Protein AF-A0A8S2GBT3-F1 (afdb_monomer_lite)

Foldseek 3Di:
DDDDPPDPPPPPFPKKKKKKKAQQPDPLSVVLVVLCVVQVWDFPDDDDRITITMDTDRPVDDPDDDPVSVVSQVVCVVVVRMDMDID

Organism: NCBI:txid1234261

Secondary structure (DSSP, 8-state):
--------------EEEEEEEEE-SSHHHHHHHHHHHHTTPEEEEEETTEEEEEEEEETTS-----HHHHHHHHHHHHTTSEEEEE-

Radius of gyration: 18.04 Å; chains: 1; bounding box: 50×36×52 Å

Sequence (87 aa):
RKQMASLPTESLYHVAMIHWTINMGMEPASKALALFIRHGCQIQSTVSDTVTVVHTLVHSQGFSLSKEDESMLQELRASGHLSILIA

Structure (mmCIF, N/CA/C/O backbone):
data_AF-A0A8S2GBT3-F1
#
_entry.id   AF-A0A8S2GBT3-F1
#
loop_
_atom_site.group_PDB
_atom_site.id
_atom_site.type_symbol
_atom_site.label_atom_id
_atom_site.label_alt_id
_atom_site.label_comp_id
_atom_site.label_asym_id
_atom_site.label_entity_id
_atom_site.label_seq_id
_atom_site.pdbx_PDB_ins_code
_atom_site.Cartn_x
_atom_site.Cartn_y
_atom_site.Cartn_z
_atom_site.occupancy
_atom_site.B_iso_or_equiv
_atom_site.auth_seq_id
_atom_site.auth_comp_id
_atom_site.auth_asym_id
_atom_site.auth_atom_id
_atom_site.pdbx_PDB_model_num
ATOM 1 N N . ARG A 1 1 ? 34.847 -23.904 -38.572 1.00 47.16 1 ARG A N 1
ATOM 2 C CA . ARG A 1 1 ? 34.155 -22.628 -38.269 1.00 47.16 1 ARG A CA 1
ATOM 3 C C . ARG A 1 1 ? 32.718 -22.959 -37.869 1.00 47.16 1 ARG A C 1
ATOM 5 O O . ARG A 1 1 ? 31.918 -23.230 -38.749 1.00 47.16 1 ARG A O 1
ATOM 12 N N . LYS A 1 2 ? 32.422 -23.052 -36.568 1.00 44.03 2 LYS A N 1
ATOM 13 C CA . LYS A 1 2 ? 31.051 -23.150 -36.041 1.00 44.03 2 LYS A CA 1
ATOM 14 C C . LYS A 1 2 ? 30.785 -21.862 -35.266 1.00 44.03 2 LYS A C 1
ATOM 16 O O . LYS A 1 2 ? 31.641 -21.446 -34.491 1.00 44.03 2 LYS A O 1
ATOM 21 N N . GLN A 1 3 ? 29.668 -21.214 -35.577 1.00 47.97 3 GLN A N 1
ATOM 22 C CA . GLN A 1 3 ? 29.191 -20.001 -34.922 1.00 47.97 3 GLN A CA 1
ATOM 23 C C . GLN A 1 3 ? 29.043 -20.240 -33.416 1.00 47.97 3 GLN A C 1
ATOM 25 O O . GLN A 1 3 ? 28.438 -21.228 -33.008 1.00 47.97 3 GLN A O 1
ATOM 30 N N . MET A 1 4 ? 29.532 -19.307 -32.606 1.00 38.81 4 MET A N 1
ATOM 31 C CA . MET A 1 4 ? 28.906 -18.998 -31.327 1.00 38.81 4 MET A CA 1
ATOM 32 C C . MET A 1 4 ? 28.347 -17.594 -31.487 1.00 38.81 4 MET A C 1
ATOM 34 O O . MET A 1 4 ? 29.095 -16.623 -31.565 1.00 38.81 4 MET A O 1
ATOM 38 N N . ALA A 1 5 ? 27.029 -17.511 -31.647 1.00 45.47 5 ALA A N 1
ATOM 39 C CA . ALA A 1 5 ? 26.323 -16.259 -31.477 1.00 45.47 5 ALA A CA 1
ATOM 40 C C . ALA A 1 5 ? 26.542 -15.827 -30.023 1.00 45.47 5 ALA A C 1
ATOM 42 O O . ALA A 1 5 ? 26.127 -16.526 -29.099 1.00 45.47 5 ALA A O 1
ATOM 43 N N . SER A 1 6 ? 27.224 -14.705 -29.816 1.00 49.06 6 SER A N 1
ATOM 44 C CA . SER A 1 6 ? 27.114 -13.976 -28.562 1.00 49.06 6 SER A CA 1
ATOM 45 C C . SER A 1 6 ? 25.683 -13.452 -28.501 1.00 49.06 6 SER A C 1
ATOM 47 O O . SER A 1 6 ? 25.347 -12.499 -29.208 1.00 49.06 6 SER A O 1
ATOM 49 N N . LEU A 1 7 ? 24.825 -14.112 -27.724 1.00 42.72 7 LEU A N 1
ATOM 50 C CA . LEU A 1 7 ? 23.562 -13.511 -27.314 1.00 42.72 7 LEU A CA 1
ATOM 51 C C . LEU A 1 7 ? 23.912 -12.173 -26.643 1.00 42.72 7 LEU A C 1
ATOM 53 O O . LEU A 1 7 ? 24.747 -12.174 -25.732 1.00 42.72 7 LEU A O 1
ATOM 57 N N . PRO A 1 8 ? 23.369 -11.033 -27.107 1.00 47.94 8 PRO A N 1
ATOM 58 C CA . PRO A 1 8 ? 23.501 -9.795 -26.362 1.00 47.94 8 PRO A CA 1
ATOM 59 C C . PRO A 1 8 ? 22.866 -10.045 -24.999 1.00 47.94 8 PRO A C 1
ATOM 61 O O . PRO A 1 8 ? 21.762 -10.580 -24.932 1.00 47.94 8 PRO A O 1
ATOM 64 N N . THR A 1 9 ? 23.604 -9.732 -23.937 1.00 48.59 9 THR A N 1
ATOM 65 C CA . THR A 1 9 ? 23.150 -9.775 -22.551 1.00 48.59 9 THR A CA 1
ATOM 66 C C . THR A 1 9 ? 21.776 -9.123 -22.491 1.00 48.59 9 THR A C 1
ATOM 68 O O . THR A 1 9 ? 21.673 -7.900 -22.575 1.00 48.59 9 THR A O 1
ATOM 71 N N . GLU A 1 10 ? 20.713 -9.928 -22.441 1.00 45.69 10 GLU A N 1
ATOM 72 C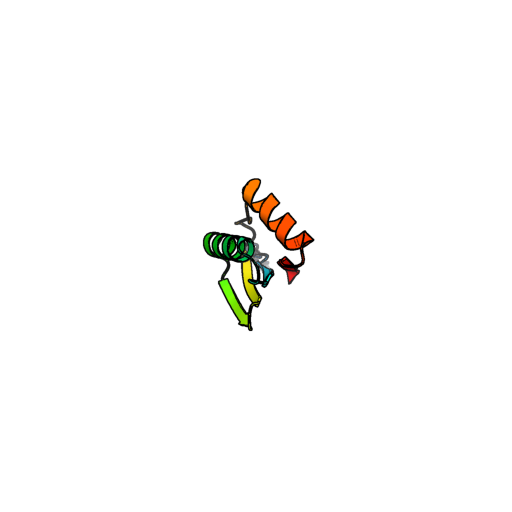 CA . GLU A 1 10 ? 19.382 -9.405 -22.192 1.00 45.69 10 GLU A CA 1
ATOM 73 C C . GLU A 1 10 ? 19.500 -8.677 -20.859 1.00 45.69 10 GLU A C 1
ATOM 75 O O . GLU A 1 10 ? 19.861 -9.278 -19.844 1.00 45.69 10 GLU A O 1
ATOM 80 N N . SER A 1 11 ? 19.290 -7.361 -20.870 1.00 45.69 11 SER A N 1
ATOM 81 C CA . SER A 1 11 ? 18.990 -6.616 -19.659 1.00 45.69 11 SER A CA 1
ATOM 82 C C . SER A 1 11 ? 17.737 -7.259 -19.082 1.00 45.69 11 SER A C 1
ATOM 84 O O . SER A 1 11 ? 16.623 -6.886 -19.436 1.00 45.69 11 SER A O 1
ATOM 86 N N . LEU A 1 12 ? 17.925 -8.297 -18.268 1.00 46.47 12 LEU A N 1
ATOM 87 C CA . LEU A 1 12 ? 16.883 -8.962 -17.512 1.00 46.47 12 LEU A CA 1
ATOM 88 C C . LEU A 1 12 ? 16.350 -7.903 -16.556 1.00 46.47 12 LEU A C 1
ATOM 90 O O . LEU A 1 12 ? 16.901 -7.677 -15.475 1.00 46.47 12 LEU A O 1
ATOM 94 N N . TYR A 1 13 ? 15.323 -7.186 -17.002 1.00 4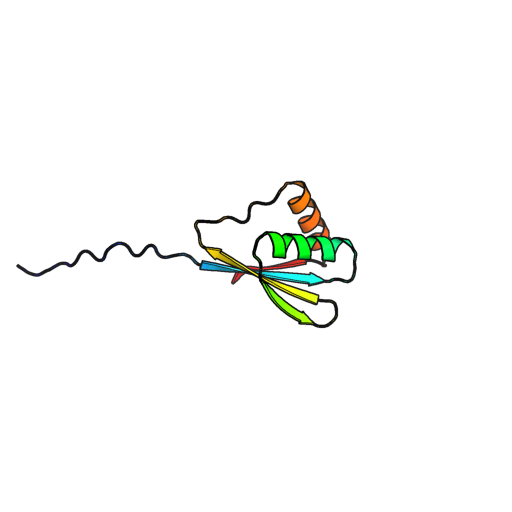9.50 13 TYR A N 1
ATOM 95 C CA . TYR A 1 13 ? 14.535 -6.324 -16.149 1.00 49.50 13 TYR A CA 1
ATOM 96 C C . TYR A 1 13 ? 13.979 -7.222 -15.047 1.00 49.50 13 TYR A C 1
ATOM 98 O O . TYR A 1 13 ? 13.072 -8.017 -15.276 1.00 49.50 13 TYR A O 1
ATOM 106 N N . HIS A 1 14 ? 14.568 -7.134 -13.858 1.00 54.66 14 HIS A N 1
ATOM 107 C CA . HIS A 1 14 ? 13.981 -7.729 -12.673 1.00 54.66 14 HIS A CA 1
ATOM 108 C C . HIS A 1 14 ? 12.802 -6.832 -12.318 1.00 54.66 14 HIS A C 1
ATOM 110 O O . HIS A 1 14 ? 12.979 -5.720 -11.818 1.00 54.66 14 HIS A O 1
ATOM 116 N N . VAL A 1 15 ? 11.614 -7.276 -12.713 1.00 60.50 15 VAL A N 1
ATOM 117 C CA . VAL A 1 15 ? 10.358 -6.624 -12.374 1.00 60.50 15 VAL A CA 1
ATOM 118 C C . VAL A 1 15 ? 9.905 -7.219 -11.048 1.00 60.50 15 VAL A C 1
ATOM 120 O O . VAL A 1 15 ? 9.595 -8.405 -10.994 1.00 60.50 15 VAL A O 1
ATOM 123 N N . ALA A 1 16 ? 9.903 -6.415 -9.987 1.00 66.44 16 ALA A N 1
ATOM 124 C CA . ALA A 1 16 ? 9.318 -6.802 -8.705 1.00 66.44 16 ALA A CA 1
ATOM 125 C C . ALA A 1 16 ? 7.961 -6.114 -8.550 1.00 66.44 16 ALA A C 1
ATOM 127 O O . ALA A 1 16 ? 7.828 -4.926 -8.858 1.00 66.44 16 ALA A O 1
ATOM 128 N N . MET A 1 17 ? 6.954 -6.844 -8.076 1.00 73.56 17 MET A N 1
ATOM 129 C CA . MET A 1 17 ? 5.624 -6.289 -7.855 1.00 73.56 17 MET A CA 1
ATOM 130 C C . MET A 1 17 ? 5.369 -6.168 -6.356 1.00 73.56 17 MET A C 1
ATOM 132 O O . MET A 1 17 ? 5.439 -7.141 -5.609 1.00 73.56 17 MET A O 1
ATOM 136 N N . ILE A 1 18 ? 5.079 -4.952 -5.902 1.00 77.94 18 ILE A N 1
ATOM 137 C CA . ILE A 1 18 ? 4.763 -4.684 -4.501 1.00 77.94 18 ILE A CA 1
ATOM 138 C C . ILE A 1 18 ? 3.276 -4.403 -4.377 1.00 77.94 18 ILE A C 1
ATOM 140 O O . ILE A 1 18 ? 2.774 -3.451 -4.973 1.00 77.94 18 ILE A O 1
ATOM 144 N N . HIS A 1 19 ? 2.592 -5.194 -3.560 1.00 81.62 19 HIS A N 1
ATOM 145 C CA . HIS A 1 19 ? 1.198 -4.987 -3.200 1.00 81.62 19 HIS A CA 1
ATOM 146 C C . HIS A 1 19 ? 1.127 -4.320 -1.829 1.00 81.62 19 HIS A C 1
ATOM 148 O O . HIS A 1 19 ? 1.690 -4.826 -0.858 1.00 81.62 19 HIS A O 1
ATOM 154 N N . TRP A 1 20 ? 0.390 -3.220 -1.735 1.00 83.44 20 TRP A N 1
ATOM 155 C CA . TRP A 1 20 ? 0.063 -2.559 -0.479 1.00 83.44 20 TRP A CA 1
ATOM 156 C C . TRP A 1 20 ? -1.436 -2.619 -0.248 1.00 83.44 20 TRP A C 1
ATOM 158 O O . TRP A 1 20 ? -2.216 -2.346 -1.157 1.00 83.44 20 TRP A O 1
ATOM 168 N N . THR A 1 21 ? -1.840 -2.945 0.973 1.00 85.00 21 THR A N 1
ATOM 169 C CA . THR A 1 21 ? -3.244 -2.912 1.390 1.00 85.00 21 THR A CA 1
ATOM 170 C C . THR A 1 21 ? -3.422 -1.822 2.432 1.00 85.00 21 THR A C 1
ATOM 172 O O . THR A 1 21 ? -2.687 -1.797 3.418 1.00 85.00 21 THR A O 1
ATOM 175 N N . ILE A 1 22 ? -4.376 -0.926 2.194 1.00 85.44 22 ILE A N 1
ATOM 176 C CA . ILE A 1 22 ? -4.620 0.282 2.980 1.00 85.44 22 ILE A CA 1
ATOM 177 C C . ILE A 1 22 ? -6.048 0.233 3.519 1.00 85.44 22 ILE A C 1
ATOM 179 O O . ILE A 1 22 ? -6.991 0.154 2.736 1.00 85.44 22 ILE A O 1
ATOM 183 N N . ASN A 1 23 ? -6.220 0.313 4.836 1.00 85.88 23 ASN A N 1
ATOM 184 C CA . ASN A 1 23 ? -7.531 0.431 5.474 1.00 85.88 23 ASN A CA 1
ATOM 185 C C . ASN A 1 23 ? -7.882 1.911 5.712 1.00 85.88 23 ASN A C 1
ATOM 187 O O . ASN A 1 23 ? -7.275 2.573 6.556 1.00 85.88 23 ASN A O 1
ATOM 191 N N . MET A 1 24 ? -8.887 2.400 4.986 1.00 81.12 24 MET A N 1
ATOM 192 C CA . MET A 1 24 ? -9.347 3.789 4.882 1.00 81.12 24 MET A CA 1
ATOM 193 C C . MET A 1 24 ? -10.121 4.307 6.102 1.00 81.12 24 MET A C 1
ATOM 195 O O . MET A 1 24 ? -10.551 5.457 6.094 1.00 81.12 24 MET A O 1
ATOM 199 N N . GLY A 1 25 ? -10.264 3.517 7.171 1.00 74.19 25 GLY A N 1
ATOM 200 C CA . GLY A 1 25 ? -10.990 3.904 8.388 1.00 74.19 25 GLY A CA 1
ATOM 201 C C . GLY A 1 25 ? -10.417 5.093 9.181 1.00 74.19 25 GLY A C 1
ATOM 202 O O . GLY A 1 25 ? -10.972 5.435 10.222 1.00 74.19 25 GLY A O 1
ATOM 203 N N . MET A 1 26 ? -9.323 5.727 8.734 1.00 69.50 26 MET A N 1
ATOM 204 C CA . MET A 1 26 ? -8.719 6.906 9.373 1.00 69.50 26 MET A CA 1
ATOM 205 C C . MET A 1 26 ? -8.182 7.915 8.344 1.00 69.50 26 MET A C 1
ATOM 207 O O . MET A 1 26 ? -7.699 7.531 7.280 1.00 69.50 26 MET A O 1
ATOM 211 N N . GLU A 1 27 ? -8.168 9.209 8.692 1.00 75.31 27 GLU A N 1
ATOM 212 C CA . GLU A 1 27 ? -7.622 10.291 7.849 1.00 75.31 27 GLU A CA 1
ATOM 213 C C . GLU A 1 27 ? -6.210 10.003 7.272 1.00 75.31 27 GLU A C 1
ATOM 215 O O . GLU A 1 27 ? -6.035 10.162 6.059 1.00 75.31 27 GLU A O 1
ATOM 220 N N . PRO A 1 28 ? -5.203 9.528 8.042 1.00 75.56 28 PRO A N 1
ATOM 221 C CA . PRO A 1 28 ? -3.864 9.255 7.502 1.00 75.56 28 PRO A CA 1
ATOM 222 C C . PRO A 1 28 ? -3.821 8.175 6.405 1.00 75.56 28 PRO A C 1
ATOM 224 O O . PRO A 1 28 ? -2.915 8.198 5.572 1.00 75.56 28 PRO A O 1
ATOM 227 N N . ALA A 1 29 ? -4.816 7.287 6.314 1.00 80.00 29 ALA A N 1
ATOM 228 C CA . ALA A 1 29 ? -4.894 6.295 5.239 1.00 80.00 29 ALA A CA 1
ATOM 229 C C . ALA A 1 29 ? -5.130 6.944 3.861 1.00 80.00 29 ALA A C 1
ATOM 231 O O . ALA A 1 29 ? -4.555 6.517 2.859 1.00 80.00 29 ALA A O 1
ATOM 232 N N . SER A 1 30 ? -5.900 8.038 3.815 1.00 82.69 30 SER A N 1
ATOM 233 C CA . SER A 1 30 ? -6.112 8.810 2.584 1.00 82.69 30 SER A CA 1
ATOM 234 C C . SER A 1 30 ? -4.833 9.504 2.097 1.00 82.69 30 SER A C 1
ATOM 236 O O . SER A 1 30 ? -4.582 9.562 0.892 1.00 82.69 30 SER A O 1
ATOM 238 N N . LYS A 1 31 ? -3.977 9.952 3.027 1.00 85.44 31 LYS A N 1
ATOM 239 C CA . LYS A 1 31 ? -2.661 10.536 2.718 1.00 85.44 31 LYS A CA 1
ATOM 240 C C . LYS A 1 31 ? -1.706 9.489 2.153 1.00 85.44 31 LYS A C 1
ATOM 242 O O . LYS A 1 31 ? -1.055 9.753 1.145 1.00 85.44 31 LYS A O 1
ATOM 247 N N . ALA A 1 32 ? -1.685 8.285 2.727 1.00 84.81 32 ALA A N 1
ATOM 248 C CA . ALA A 1 32 ? -0.908 7.175 2.178 1.00 84.81 32 ALA A CA 1
ATOM 249 C C . ALA A 1 32 ? -1.369 6.784 0.768 1.00 84.81 32 ALA A C 1
ATOM 251 O O . ALA A 1 32 ? -0.536 6.624 -0.121 1.00 84.81 32 ALA A O 1
ATOM 252 N N . LEU A 1 33 ? -2.680 6.701 0.522 1.00 84.75 33 LEU A N 1
ATOM 253 C CA . LEU A 1 33 ? -3.201 6.426 -0.819 1.00 84.75 33 LEU A CA 1
ATOM 254 C C . LEU A 1 33 ? -2.766 7.496 -1.835 1.00 84.75 33 LEU A C 1
ATOM 256 O O . LEU A 1 33 ? -2.291 7.156 -2.919 1.00 84.75 33 LEU A O 1
ATOM 260 N N . ALA A 1 34 ? -2.872 8.779 -1.479 1.00 85.75 34 ALA A N 1
ATOM 261 C CA . ALA A 1 34 ? -2.430 9.880 -2.335 1.00 85.75 34 ALA A CA 1
ATOM 262 C C . ALA A 1 34 ? -0.920 9.826 -2.628 1.00 85.75 34 ALA A C 1
ATOM 264 O O . ALA A 1 34 ? -0.504 10.047 -3.768 1.00 85.75 34 ALA A O 1
ATOM 265 N N . LEU A 1 35 ? -0.106 9.481 -1.624 1.00 85.50 35 LEU A N 1
ATOM 266 C CA . LEU A 1 35 ? 1.330 9.260 -1.781 1.00 85.50 35 LEU A CA 1
ATOM 267 C C . LEU A 1 35 ? 1.606 8.132 -2.783 1.00 85.50 35 LEU A C 1
ATOM 269 O O . LEU A 1 35 ? 2.349 8.333 -3.741 1.00 85.50 35 LEU A O 1
ATOM 273 N N . PHE A 1 36 ? 0.971 6.969 -2.626 1.00 86.25 36 PHE A N 1
ATOM 274 C CA . PHE A 1 36 ? 1.165 5.848 -3.546 1.00 86.25 36 PHE A CA 1
ATOM 275 C C . PHE A 1 36 ? 0.796 6.212 -4.989 1.00 86.25 36 PHE A C 1
ATOM 277 O O . PHE A 1 36 ? 1.569 5.935 -5.905 1.00 86.25 36 PHE A O 1
ATOM 284 N N . ILE A 1 37 ? -0.327 6.902 -5.199 1.00 83.06 37 ILE A N 1
ATOM 285 C CA . ILE A 1 37 ? -0.732 7.373 -6.533 1.00 83.06 37 ILE A CA 1
ATOM 286 C C . ILE A 1 37 ? 0.318 8.334 -7.113 1.00 83.06 37 ILE A C 1
ATOM 288 O O . ILE A 1 37 ? 0.703 8.199 -8.275 1.00 83.06 37 ILE A O 1
ATOM 292 N N . ARG A 1 38 ? 0.838 9.272 -6.307 1.00 83.94 38 ARG A N 1
ATOM 293 C CA . ARG A 1 38 ? 1.890 10.215 -6.726 1.00 83.94 38 ARG A CA 1
A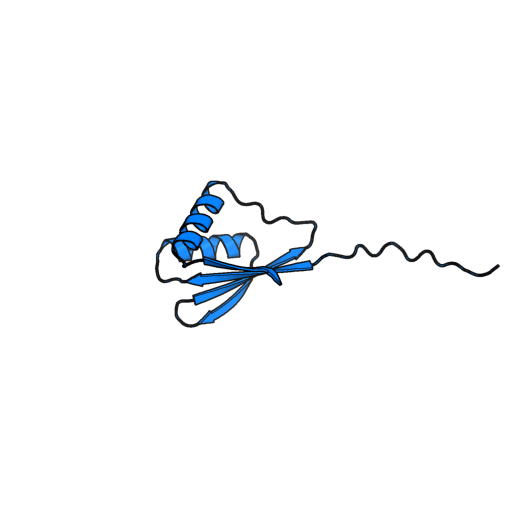TOM 294 C C . ARG A 1 38 ? 3.181 9.508 -7.151 1.00 83.94 38 ARG A C 1
ATOM 296 O O . ARG A 1 38 ? 3.857 9.988 -8.057 1.00 83.94 38 ARG A O 1
ATOM 303 N N . HIS A 1 39 ? 3.510 8.380 -6.527 1.00 77.56 39 HIS A N 1
ATOM 304 C CA . HIS A 1 39 ? 4.670 7.558 -6.880 1.00 77.56 39 HIS A CA 1
ATOM 305 C C . HIS A 1 39 ? 4.376 6.513 -7.971 1.00 77.56 39 HIS A C 1
ATOM 307 O O . HIS A 1 39 ? 5.177 5.609 -8.201 1.00 77.56 39 HIS A O 1
ATOM 313 N N . GLY A 1 40 ? 3.247 6.633 -8.674 1.00 80.25 40 GLY A N 1
ATOM 314 C CA . GLY A 1 40 ? 2.927 5.779 -9.817 1.00 80.25 40 GLY A CA 1
ATOM 315 C C . GLY A 1 40 ? 2.432 4.384 -9.438 1.00 80.25 40 GLY A C 1
ATOM 316 O O . GLY A 1 40 ? 2.441 3.488 -10.281 1.00 80.25 40 GLY A O 1
ATOM 317 N N . CYS A 1 41 ? 2.002 4.165 -8.192 1.00 85.38 41 CYS A N 1
ATOM 318 C CA . CYS A 1 41 ? 1.240 2.968 -7.852 1.00 85.38 41 CYS A CA 1
ATOM 319 C C . CYS A 1 41 ? -0.138 3.015 -8.522 1.00 85.38 41 CYS A C 1
ATOM 321 O O . CYS A 1 41 ? -0.774 4.066 -8.612 1.00 85.38 41 CYS A O 1
ATOM 323 N N . GLN A 1 42 ? -0.627 1.855 -8.943 1.00 86.19 42 GLN A N 1
ATOM 324 C CA . GLN A 1 42 ? -1.954 1.691 -9.523 1.00 86.19 42 GLN A CA 1
ATOM 325 C C . GLN A 1 42 ? -2.903 1.091 -8.488 1.00 86.19 42 GLN A C 1
ATOM 327 O O . GLN A 1 42 ? -2.526 0.179 -7.755 1.00 86.19 42 GLN A O 1
ATOM 332 N N . ILE A 1 43 ? -4.145 1.576 -8.430 1.00 87.56 43 ILE A N 1
ATOM 333 C CA . ILE A 1 43 ? -5.188 0.936 -7.621 1.00 87.56 43 ILE A CA 1
ATOM 334 C C . ILE A 1 43 ? -5.584 -0.363 -8.321 1.00 87.56 43 ILE A C 1
ATOM 336 O O . ILE A 1 43 ? -6.062 -0.339 -9.453 1.00 87.56 43 ILE A O 1
ATOM 340 N N . GLN A 1 44 ? -5.378 -1.490 -7.647 1.00 88.12 44 GLN A N 1
ATOM 341 C CA . GLN A 1 44 ? -5.759 -2.807 -8.150 1.00 88.12 44 GLN A CA 1
ATOM 342 C C . GLN A 1 44 ? -7.196 -3.158 -7.757 1.00 88.12 44 GLN A C 1
ATOM 344 O O . GLN A 1 44 ? -7.915 -3.773 -8.539 1.00 88.12 44 GLN A O 1
ATOM 349 N N . SER A 1 45 ? -7.611 -2.796 -6.540 1.00 87.12 45 SER A N 1
ATOM 350 C CA . SER A 1 45 ? -8.928 -3.139 -6.006 1.00 87.12 45 SER A CA 1
ATOM 351 C C . SER A 1 45 ? -9.352 -2.181 -4.895 1.00 87.12 45 SER A C 1
ATOM 353 O O . SER A 1 45 ? -8.520 -1.628 -4.172 1.00 87.12 45 SER A O 1
ATOM 355 N N . THR A 1 46 ? -10.661 -2.013 -4.739 1.00 87.44 46 THR A N 1
ATOM 356 C CA . THR A 1 46 ? -11.283 -1.343 -3.597 1.00 87.44 46 THR A CA 1
ATOM 357 C C . THR A 1 46 ? -12.442 -2.205 -3.118 1.00 87.44 46 THR A C 1
ATOM 359 O O . THR A 1 46 ? -13.377 -2.462 -3.874 1.00 87.44 46 THR A O 1
ATOM 362 N N . VAL A 1 47 ? -12.369 -2.677 -1.876 1.00 86.62 47 VAL A N 1
ATOM 363 C CA . VAL A 1 47 ? -13.401 -3.512 -1.250 1.00 86.62 47 VAL A CA 1
ATOM 364 C C . VAL A 1 47 ? -13.726 -2.926 0.114 1.00 86.62 47 VAL A C 1
ATOM 366 O O . VAL A 1 47 ? -12.868 -2.894 0.996 1.00 86.62 47 VAL A O 1
ATOM 369 N N . SER A 1 48 ? -14.971 -2.479 0.288 1.00 86.19 48 SER A N 1
ATOM 370 C CA . SER A 1 48 ? -15.413 -1.750 1.483 1.00 86.19 48 SER A CA 1
ATOM 371 C C . SER A 1 48 ? -14.465 -0.575 1.778 1.00 86.19 48 SER A C 1
ATOM 373 O O . SER A 1 48 ? -14.250 0.259 0.902 1.00 86.19 48 SER A O 1
ATOM 375 N N . ASP A 1 49 ? -13.844 -0.552 2.960 1.00 85.75 49 ASP A N 1
ATOM 376 C CA . ASP A 1 49 ? -12.883 0.473 3.374 1.00 85.75 49 ASP A CA 1
ATOM 377 C C . ASP A 1 49 ? -11.427 0.086 3.077 1.00 85.75 49 ASP A C 1
ATOM 379 O O . ASP A 1 49 ? -10.503 0.717 3.574 1.00 85.75 49 ASP A O 1
ATOM 383 N N . THR A 1 50 ? -11.177 -0.973 2.306 1.00 85.12 50 THR A N 1
ATOM 384 C CA . THR A 1 50 ? -9.821 -1.447 2.007 1.00 85.12 50 THR A CA 1
ATOM 385 C C . THR A 1 50 ? -9.451 -1.184 0.552 1.00 85.12 50 THR A C 1
ATOM 387 O O . THR A 1 50 ? -10.147 -1.615 -0.368 1.00 85.12 50 THR A O 1
ATOM 390 N N . VAL A 1 51 ? -8.325 -0.507 0.334 1.00 87.44 51 VAL A N 1
ATOM 391 C CA . VAL A 1 51 ? -7.759 -0.228 -0.990 1.00 87.44 51 VAL A CA 1
ATOM 392 C C . VAL A 1 51 ? -6.472 -1.019 -1.162 1.00 87.44 51 VAL A C 1
ATOM 394 O O . VAL A 1 51 ? -5.554 -0.912 -0.351 1.00 87.44 51 VAL A O 1
ATOM 397 N N . THR A 1 52 ? -6.382 -1.790 -2.241 1.00 86.69 52 THR A N 1
ATOM 398 C CA . THR A 1 52 ? -5.147 -2.464 -2.641 1.00 86.69 52 THR A CA 1
ATOM 399 C C . THR A 1 52 ? -4.499 -1.683 -3.772 1.00 86.69 52 THR A C 1
ATOM 401 O O . THR A 1 52 ? -5.120 -1.467 -4.817 1.00 86.69 52 THR A O 1
ATOM 404 N N . VAL A 1 53 ? -3.246 -1.274 -3.582 1.00 87.00 53 VAL A N 1
ATOM 405 C CA . VAL A 1 53 ? -2.432 -0.623 -4.612 1.00 87.00 53 VAL A CA 1
ATOM 406 C C . VAL A 1 53 ? -1.225 -1.477 -4.960 1.00 87.00 53 VAL A C 1
ATOM 408 O O . VAL A 1 53 ? -0.662 -2.162 -4.108 1.00 87.00 53 VAL A O 1
ATOM 411 N N . VAL A 1 54 ? -0.821 -1.425 -6.220 1.00 84.31 54 VAL A N 1
ATOM 412 C CA . VAL A 1 54 ? 0.301 -2.188 -6.754 1.00 84.31 54 VAL A CA 1
ATOM 413 C C . VAL A 1 54 ? 1.325 -1.234 -7.340 1.00 84.31 54 VAL A C 1
ATOM 415 O O . VAL A 1 54 ? 0.983 -0.316 -8.086 1.00 84.31 54 VAL A O 1
ATOM 418 N N . HIS A 1 55 ? 2.591 -1.461 -7.015 1.00 80.12 55 HIS A N 1
ATOM 419 C CA . HIS A 1 55 ? 3.716 -0.778 -7.632 1.00 80.12 55 HIS A CA 1
ATOM 420 C C . HIS A 1 55 ? 4.585 -1.788 -8.371 1.00 80.12 55 HIS A C 1
ATOM 422 O O . HIS A 1 55 ? 5.007 -2.792 -7.797 1.00 80.12 55 HIS A O 1
ATOM 428 N N . THR A 1 56 ? 4.856 -1.512 -9.644 1.00 77.31 56 THR A N 1
ATOM 429 C CA . THR A 1 56 ? 5.750 -2.331 -10.462 1.00 77.31 56 THR A CA 1
ATOM 430 C C . THR A 1 56 ? 7.130 -1.687 -10.442 1.00 77.31 56 THR A C 1
ATOM 432 O O . THR A 1 56 ? 7.361 -0.690 -11.125 1.00 77.31 56 THR A O 1
ATOM 435 N N . LEU A 1 57 ? 8.042 -2.241 -9.646 1.00 68.69 57 LEU A N 1
ATOM 436 C CA . LEU A 1 57 ? 9.432 -1.805 -9.613 1.00 68.69 57 LEU A CA 1
ATOM 437 C C . LEU A 1 57 ? 10.149 -2.345 -10.842 1.00 68.69 57 LEU A C 1
ATOM 439 O O . LEU A 1 57 ? 10.453 -3.534 -10.938 1.00 68.69 57 LEU A O 1
ATOM 443 N N . VAL A 1 58 ? 10.459 -1.450 -11.770 1.00 68.44 58 VAL A N 1
ATOM 444 C CA . VAL A 1 58 ? 11.455 -1.711 -12.807 1.00 68.44 58 VAL A CA 1
ATOM 445 C C . VAL A 1 58 ? 12.797 -1.290 -12.218 1.00 68.44 58 VAL A C 1
ATOM 447 O O . VAL A 1 58 ? 12.952 -0.128 -11.860 1.00 68.44 58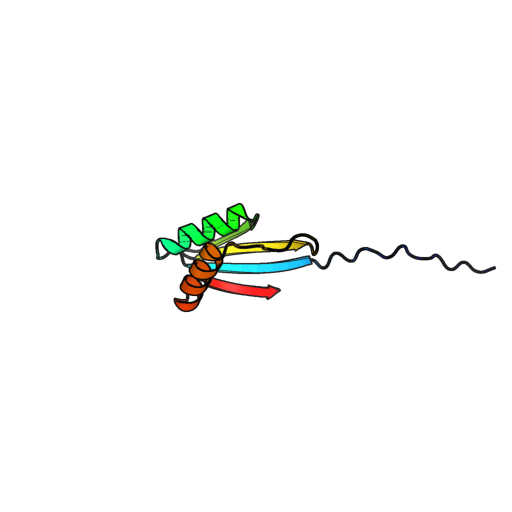 VAL A O 1
ATOM 450 N N . HIS A 1 59 ? 13.745 -2.225 -12.099 1.00 58.41 59 HIS A N 1
ATOM 451 C CA . HIS A 1 59 ? 15.025 -2.157 -11.358 1.00 58.41 59 HIS A CA 1
ATOM 452 C C . HIS A 1 59 ? 15.873 -0.858 -11.480 1.00 58.41 59 HIS A C 1
ATOM 454 O O . HIS A 1 59 ? 16.823 -0.669 -10.726 1.00 58.41 59 HIS A O 1
ATOM 460 N N . SER A 1 60 ? 15.559 0.052 -12.408 1.00 51.56 60 SER A N 1
ATOM 461 C CA . SER A 1 60 ? 16.175 1.379 -12.556 1.00 51.56 60 SER A CA 1
ATOM 462 C C . SER A 1 60 ? 15.477 2.519 -11.794 1.00 51.56 60 SER A C 1
ATOM 464 O O . SER A 1 60 ? 16.014 3.623 -11.756 1.00 51.56 60 SER A O 1
ATOM 466 N N . GLN A 1 61 ? 14.289 2.302 -11.224 1.00 56.69 61 GLN A N 1
ATOM 467 C CA . GLN A 1 61 ? 13.534 3.308 -10.472 1.00 56.69 61 GLN A CA 1
ATOM 468 C C . GLN A 1 61 ? 13.191 2.753 -9.088 1.00 56.69 61 GLN A C 1
ATOM 470 O O . GLN A 1 61 ? 12.304 1.920 -8.930 1.00 56.69 61 GLN A O 1
ATOM 475 N N . GLY A 1 62 ? 13.951 3.186 -8.082 1.00 57.78 62 GLY A N 1
ATOM 476 C CA . GLY A 1 62 ? 13.646 2.898 -6.686 1.00 57.78 62 GLY A CA 1
ATOM 477 C C . GLY A 1 62 ? 12.460 3.726 -6.190 1.00 57.78 62 GLY A C 1
ATOM 478 O O . GLY A 1 62 ? 12.211 4.835 -6.665 1.00 57.78 62 GLY A O 1
ATOM 479 N N . PHE A 1 63 ? 11.752 3.197 -5.197 1.00 65.38 63 PHE A N 1
ATOM 480 C CA . PHE A 1 63 ? 10.711 3.922 -4.478 1.00 65.38 63 PHE A CA 1
ATOM 481 C C . PHE A 1 63 ? 11.364 4.796 -3.397 1.00 65.38 63 PHE A C 1
ATOM 483 O O . PHE A 1 63 ? 11.555 4.361 -2.264 1.00 65.38 63 PHE A O 1
ATOM 490 N N . SER A 1 64 ? 11.788 6.007 -3.767 1.00 70.44 64 SER A N 1
ATOM 491 C CA . SER A 1 64 ? 12.407 6.954 -2.831 1.00 70.44 64 SER A CA 1
ATOM 492 C C . SER A 1 64 ? 11.341 7.774 -2.113 1.00 70.44 64 SER A C 1
ATOM 494 O O . SER A 1 64 ? 10.647 8.572 -2.742 1.00 70.44 64 SER A O 1
ATOM 496 N N . LEU A 1 65 ? 11.242 7.598 -0.799 1.00 72.81 65 LEU A N 1
ATOM 497 C CA . LEU A 1 65 ? 10.337 8.344 0.070 1.00 72.81 65 LEU A CA 1
ATOM 498 C C . LEU A 1 65 ? 11.073 9.449 0.828 1.00 72.81 65 LEU A C 1
ATOM 500 O O . LEU A 1 65 ? 12.277 9.358 1.076 1.00 72.81 65 LEU A O 1
ATOM 504 N N . SER A 1 66 ? 10.346 10.500 1.209 1.00 84.00 66 SER A N 1
ATOM 505 C CA . SER A 1 66 ? 10.853 11.451 2.199 1.00 84.00 66 SER A CA 1
ATOM 506 C C . SER A 1 66 ? 10.803 10.832 3.603 1.00 84.00 66 SER A C 1
ATOM 508 O O . SER A 1 66 ? 10.017 9.922 3.858 1.00 84.00 66 SER A O 1
ATOM 510 N N . LYS A 1 67 ? 11.594 11.357 4.549 1.00 81.12 67 LYS A N 1
ATOM 511 C CA . LYS A 1 67 ? 11.558 10.892 5.951 1.00 81.12 67 LYS A CA 1
ATOM 512 C C . LYS A 1 67 ? 10.170 11.030 6.588 1.00 81.12 67 LYS A C 1
ATOM 514 O O . LYS A 1 67 ? 9.799 10.224 7.434 1.00 81.12 67 LYS A O 1
ATOM 519 N N . GLU A 1 68 ? 9.422 12.061 6.199 1.00 81.81 68 GLU A N 1
ATOM 520 C CA . GLU A 1 68 ? 8.061 12.306 6.687 1.00 81.81 68 GLU A CA 1
ATOM 521 C C . GLU A 1 68 ? 7.096 11.233 6.167 1.00 81.81 68 GLU A C 1
ATOM 523 O O . GL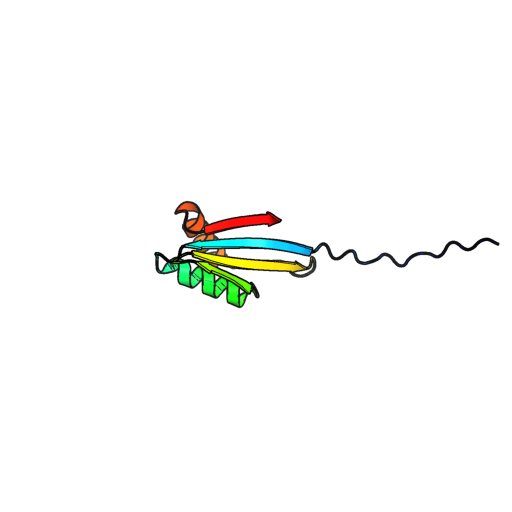U A 1 68 ? 6.331 10.657 6.941 1.00 81.81 68 GLU A O 1
ATOM 528 N N . ASP A 1 69 ? 7.203 10.896 4.879 1.00 82.19 69 ASP A N 1
ATOM 529 C CA . ASP A 1 69 ? 6.414 9.827 4.263 1.00 82.19 69 ASP A CA 1
ATOM 530 C C . ASP A 1 69 ? 6.753 8.456 4.867 1.00 82.19 69 ASP A C 1
ATOM 532 O O . ASP A 1 69 ? 5.857 7.661 5.151 1.00 82.19 69 ASP A O 1
ATOM 536 N N . GLU A 1 70 ? 8.038 8.182 5.119 1.00 82.12 70 GLU A N 1
ATOM 537 C CA . GLU A 1 70 ? 8.481 6.955 5.788 1.00 82.12 70 GLU A CA 1
ATOM 538 C C . GLU A 1 70 ? 7.886 6.825 7.196 1.00 82.12 70 GLU A C 1
ATOM 540 O O . GLU A 1 70 ? 7.366 5.760 7.536 1.00 82.12 70 GLU A O 1
ATOM 545 N N . SER A 1 71 ? 7.914 7.898 7.997 1.00 83.94 71 SER A N 1
ATOM 546 C CA . SER A 1 71 ? 7.336 7.908 9.350 1.00 83.94 71 SER A CA 1
ATOM 547 C C . SER A 1 71 ? 5.834 7.623 9.317 1.00 83.94 71 SER A C 1
ATOM 549 O O . SER A 1 71 ? 5.352 6.740 10.026 1.00 83.94 71 SER A O 1
ATOM 551 N N . MET A 1 72 ? 5.096 8.299 8.431 1.00 85.94 72 MET A N 1
ATOM 552 C CA . MET A 1 72 ? 3.652 8.097 8.270 1.00 85.94 72 MET A CA 1
ATOM 553 C C . MET A 1 72 ? 3.315 6.648 7.885 1.00 85.94 72 MET A C 1
ATOM 555 O O . MET A 1 72 ? 2.399 6.045 8.449 1.00 85.94 72 MET A O 1
ATOM 559 N N . LEU A 1 73 ? 4.043 6.061 6.929 1.00 83.75 73 LEU A N 1
ATOM 560 C CA . LEU A 1 73 ? 3.805 4.674 6.519 1.00 83.75 73 LEU A CA 1
ATOM 561 C C . LEU A 1 73 ? 4.151 3.679 7.638 1.00 83.75 73 LEU A C 1
ATOM 563 O O . LEU A 1 73 ? 3.466 2.664 7.781 1.00 83.75 73 LEU A O 1
ATOM 567 N N . GLN A 1 74 ? 5.170 3.963 8.457 1.00 84.69 74 GLN A N 1
ATOM 568 C CA . GLN A 1 74 ? 5.485 3.153 9.637 1.00 84.69 74 GLN A CA 1
ATOM 569 C C . GLN A 1 74 ? 4.375 3.213 10.693 1.00 84.69 74 GLN A C 1
ATOM 571 O O . GLN A 1 74 ? 4.001 2.168 11.223 1.00 84.69 74 GLN A O 1
ATOM 576 N N . GLU A 1 75 ? 3.800 4.387 10.955 1.00 85.06 75 GLU A N 1
ATOM 577 C CA . GLU A 1 75 ? 2.665 4.551 11.877 1.00 85.06 75 GLU A CA 1
ATOM 578 C C . GLU A 1 75 ? 1.417 3.799 11.394 1.00 85.06 75 GLU A C 1
ATOM 580 O O . GLU A 1 75 ? 0.764 3.082 12.160 1.00 85.06 75 GLU A O 1
ATOM 585 N N . LEU A 1 76 ? 1.105 3.889 10.098 1.00 81.56 76 LEU A N 1
ATOM 586 C CA . LEU A 1 76 ? -0.004 3.146 9.494 1.00 81.56 76 LEU A CA 1
ATOM 587 C C . LEU A 1 76 ? 0.219 1.632 9.544 1.00 81.56 76 LEU A C 1
ATOM 589 O O . LEU A 1 76 ? -0.720 0.868 9.768 1.00 81.56 76 LEU A O 1
ATOM 593 N N . ARG A 1 77 ? 1.465 1.180 9.381 1.00 85.00 77 ARG A N 1
ATOM 594 C CA . ARG A 1 77 ? 1.815 -0.234 9.540 1.00 85.00 77 ARG A CA 1
ATOM 595 C C . ARG A 1 77 ? 1.679 -0.686 10.992 1.00 85.00 77 ARG A C 1
ATOM 597 O O . ARG A 1 77 ? 1.104 -1.741 11.242 1.00 85.00 77 ARG A O 1
ATOM 604 N N . ALA A 1 78 ? 2.178 0.102 11.943 1.00 83.69 78 ALA A N 1
ATOM 605 C CA . ALA A 1 78 ? 2.111 -0.208 13.371 1.00 83.69 78 ALA A CA 1
ATOM 606 C C . ALA A 1 78 ? 0.666 -0.264 13.890 1.00 83.69 78 ALA A C 1
ATOM 608 O O . ALA A 1 78 ? 0.352 -1.073 14.759 1.00 83.69 78 ALA A O 1
ATOM 609 N N . SER A 1 79 ? -0.221 0.554 13.322 1.00 81.81 79 SER A N 1
ATOM 610 C CA . SER A 1 79 ? -1.655 0.562 13.631 1.00 81.81 79 SER A CA 1
ATOM 611 C C . SER A 1 79 ? -2.462 -0.507 12.877 1.00 81.81 79 SER A C 1
ATOM 613 O O . SER A 1 79 ? -3.660 -0.637 13.106 1.00 81.81 79 SER A O 1
ATOM 615 N N . GLY A 1 80 ? -1.831 -1.295 11.996 1.00 83.00 80 GLY A N 1
ATOM 616 C CA . GLY A 1 80 ? -2.494 -2.358 11.231 1.00 83.00 80 GLY A CA 1
ATOM 617 C C . GLY A 1 80 ? -3.304 -1.870 10.024 1.00 83.00 80 GLY A C 1
ATOM 618 O O . GLY A 1 80 ? -4.000 -2.663 9.393 1.00 83.00 80 GLY A O 1
ATOM 619 N N . HIS A 1 81 ? -3.198 -0.587 9.671 1.00 82.19 81 HIS A N 1
ATOM 620 C CA . HIS A 1 81 ? -3.880 0.010 8.521 1.00 82.19 81 HIS A CA 1
ATOM 621 C C . HIS A 1 81 ? -3.100 -0.123 7.212 1.00 82.19 81 HIS A C 1
ATOM 623 O O . HIS A 1 81 ? -3.671 0.128 6.152 1.00 82.19 81 HIS A O 1
ATOM 629 N N . LEU A 1 82 ? -1.822 -0.508 7.273 1.00 82.62 82 LEU A N 1
ATOM 630 C CA . LEU A 1 82 ? -0.974 -0.739 6.108 1.00 82.62 82 LEU A CA 1
ATOM 631 C C . LEU A 1 82 ? -0.273 -2.097 6.191 1.00 82.62 82 LEU A C 1
ATOM 633 O O . LEU A 1 82 ? 0.495 -2.359 7.119 1.00 82.62 82 LEU A O 1
ATOM 637 N N . SER A 1 83 ? -0.464 -2.933 5.175 1.00 81.44 83 SER A N 1
ATOM 638 C CA . SER A 1 83 ? 0.297 -4.173 4.988 1.00 81.44 83 SER A CA 1
ATOM 639 C C . SER A 1 83 ? 0.938 -4.221 3.601 1.00 81.44 83 SER A C 1
ATOM 641 O O . SER A 1 83 ? 0.453 -3.593 2.662 1.00 81.44 83 SER A O 1
ATOM 643 N N . ILE A 1 84 ? 2.062 -4.936 3.489 1.00 77.12 84 ILE A N 1
ATOM 644 C CA . ILE A 1 84 ? 2.808 -5.122 2.238 1.00 77.12 84 ILE A CA 1
ATOM 645 C C . ILE A 1 84 ? 2.921 -6.615 1.934 1.00 77.12 84 ILE A C 1
ATOM 647 O O . ILE A 1 84 ? 3.193 -7.412 2.834 1.00 77.12 84 ILE A O 1
ATOM 651 N N . LEU A 1 85 ? 2.767 -6.974 0.667 1.00 65.81 85 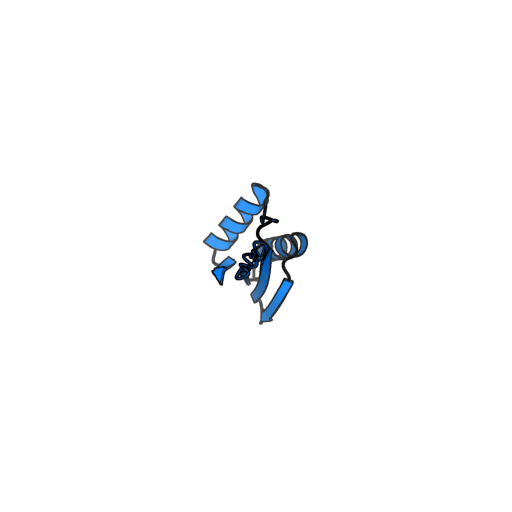LEU A N 1
ATOM 652 C CA . LEU A 1 85 ? 3.107 -8.281 0.125 1.00 65.81 85 LEU A CA 1
ATOM 653 C C . LEU A 1 85 ? 4.046 -8.052 -1.065 1.00 65.81 85 LEU A C 1
ATOM 655 O O . LEU A 1 85 ? 3.719 -7.291 -1.975 1.00 65.81 85 LEU A O 1
ATOM 659 N N . ILE A 1 86 ? 5.228 -8.666 -1.032 1.00 65.19 86 ILE A N 1
ATOM 660 C CA . ILE A 1 86 ? 6.186 -8.638 -2.144 1.00 65.19 86 ILE A CA 1
ATOM 661 C C . ILE A 1 86 ? 5.993 -9.948 -2.910 1.00 65.19 86 ILE A C 1
ATOM 663 O O . ILE A 1 86 ? 6.100 -11.012 -2.295 1.00 65.19 86 ILE A O 1
ATOM 667 N N . ALA A 1 87 ? 5.656 -9.855 -4.197 1.00 56.62 87 ALA A N 1
ATOM 668 C CA . ALA A 1 87 ? 5.422 -10.988 -5.093 1.00 56.62 87 ALA A CA 1
ATOM 669 C C . ALA A 1 87 ? 6.521 -11.095 -6.156 1.00 56.62 87 ALA A C 1
ATOM 671 O O . ALA A 1 87 ? 7.003 -10.033 -6.625 1.00 56.62 87 ALA A O 1
#

pLDDT: mean 73.89, std 14.5, range [38.81, 88.12]